Protein AF-A0A558DGL7-F1 (afdb_monomer_lite)

Secondary structure (DSSP, 8-state):
---SHHHHHHHHHHHHHHHHHHHHHHHHHHHHT--HHHHHHHHHHHHHHHHHHHHHHHTS---HHHHHHHHHHHHHHHTHHHHHHHHHHTT---TT---S-S--TT-TTTTSHHHHHHHHHHHHHHHHHHHH--

Radius of gyration: 20.37 Å; chains: 1; bounding box: 56×44×51 Å

Sequence (134 aa):
MSHNNDSDWVLVFGALLLGGAALAVWQFSTWVGLDMATGFTVLWRTALVIALVVVAVKVFYAELADIWPLAVAGVWIAWWPALDYWALQSGGIPVWAGFEGHDTSGVWWSNGYSKWGVTAATLGLGYSLRKLFR

Foldseek 3Di:
DDDPPVVVVVVVVVCVVVVVLQVVLVVQCVVLVHDSVLSVQLVVQLVVLVVVLCCCCPVVVDDCLQCVLVSVLSNLLSCVSSVQRVCVVVPQDHPPPPDPDDDSPPRPVVPCCCSVVVSCCSNVVSVVVSVVVD

pLDDT: mean 79.14, std 16.63, range [36.41, 94.88]

Structure (mmCIF, N/CA/C/O backbone):
data_AF-A0A558DGL7-F1
#
_entry.id   AF-A0A558DGL7-F1
#
loop_
_atom_site.group_PDB
_atom_site.id
_atom_site.type_symbol
_atom_site.label_atom_id
_atom_site.label_alt_id
_atom_site.label_comp_id
_atom_site.label_asym_id
_atom_site.label_entity_id
_atom_site.label_seq_id
_atom_site.pdbx_PDB_ins_code
_atom_site.Cartn_x
_atom_site.Cartn_y
_atom_site.Cartn_z
_atom_site.occupancy
_atom_site.B_iso_or_equiv
_atom_site.auth_seq_id
_atom_site.auth_comp_id
_atom_site.auth_asym_id
_atom_site.auth_atom_id
_atom_site.pdbx_PDB_model_num
ATOM 1 N N . MET A 1 1 ? -25.031 -31.684 -29.263 1.00 40.12 1 MET A N 1
ATOM 2 C CA . MET A 1 1 ? -23.705 -31.177 -28.851 1.00 40.12 1 MET A CA 1
ATOM 3 C C . MET A 1 1 ? -23.842 -29.673 -28.663 1.00 40.12 1 MET A C 1
ATOM 5 O O . MET A 1 1 ? -23.930 -28.965 -29.650 1.00 40.12 1 MET A O 1
ATOM 9 N N . SER A 1 2 ? -24.025 -29.205 -27.430 1.00 48.97 2 SER A N 1
ATOM 10 C CA . SER A 1 2 ? -24.292 -27.793 -27.113 1.00 48.97 2 SER A CA 1
ATOM 11 C C . SER A 1 2 ? -23.671 -27.501 -25.752 1.00 48.97 2 SER A C 1
ATOM 13 O O . SER A 1 2 ? -24.308 -27.755 -24.732 1.00 48.97 2 SER A O 1
ATOM 15 N N . HIS A 1 3 ? -22.404 -27.083 -25.737 1.00 49.62 3 HIS A N 1
ATOM 16 C CA . HIS A 1 3 ? -21.705 -26.707 -24.504 1.00 49.62 3 HIS A CA 1
ATOM 17 C C . HIS A 1 3 ? -20.490 -25.790 -24.763 1.00 49.62 3 HIS A C 1
ATOM 19 O O . HIS A 1 3 ? -19.460 -25.962 -24.129 1.00 49.62 3 HIS A O 1
ATOM 25 N N . ASN A 1 4 ? -20.574 -24.842 -25.712 1.00 59.28 4 ASN A N 1
ATOM 26 C CA . ASN A 1 4 ? -19.431 -23.964 -26.038 1.00 59.28 4 ASN A CA 1
ATOM 27 C C . ASN A 1 4 ? -19.696 -22.458 -25.837 1.00 59.28 4 ASN A C 1
ATOM 29 O O . ASN A 1 4 ? -18.748 -21.718 -25.607 1.00 59.28 4 ASN A O 1
ATOM 33 N N . ASN A 1 5 ? -20.950 -21.989 -25.833 1.00 61.03 5 ASN A N 1
ATOM 34 C CA . ASN A 1 5 ? -21.218 -20.543 -25.772 1.00 61.03 5 ASN A CA 1
ATOM 35 C C . ASN A 1 5 ? -20.898 -19.917 -24.404 1.00 61.03 5 ASN A C 1
ATOM 37 O O . ASN A 1 5 ? -20.375 -18.809 -24.355 1.00 61.03 5 ASN A O 1
ATOM 41 N N . ASP A 1 6 ? -21.170 -20.614 -23.297 1.00 63.62 6 ASP A N 1
ATOM 42 C CA . ASP A 1 6 ? -20.902 -20.075 -21.955 1.00 63.62 6 ASP A CA 1
ATOM 43 C C . ASP A 1 6 ? -19.394 -19.966 -21.676 1.00 63.62 6 ASP A C 1
ATOM 45 O O . ASP A 1 6 ? -18.944 -19.027 -21.022 1.00 63.62 6 ASP A O 1
ATOM 49 N N . SER A 1 7 ? -18.594 -20.883 -22.234 1.00 65.44 7 SER A N 1
ATOM 50 C CA . SER A 1 7 ? -17.132 -20.847 -22.130 1.00 65.44 7 SER A CA 1
ATOM 51 C C . SER A 1 7 ? -16.531 -19.690 -22.934 1.00 65.44 7 SER A C 1
ATOM 53 O O . SER A 1 7 ? -15.592 -19.048 -22.465 1.00 65.44 7 SER A O 1
ATOM 55 N N . ASP A 1 8 ? -17.085 -19.384 -24.110 1.00 76.62 8 ASP A N 1
ATOM 56 C CA . ASP A 1 8 ? -16.607 -18.285 -24.955 1.00 76.62 8 ASP A CA 1
ATOM 57 C C . ASP A 1 8 ? -16.860 -16.916 -24.306 1.00 76.62 8 ASP A C 1
ATOM 59 O O . ASP A 1 8 ? -15.972 -16.060 -24.297 1.00 76.62 8 ASP A O 1
ATOM 63 N N . TRP A 1 9 ? -18.021 -16.715 -23.672 1.00 79.81 9 TRP A N 1
ATOM 64 C CA . TRP A 1 9 ? -18.306 -15.468 -22.952 1.00 79.81 9 TRP A CA 1
ATOM 65 C C . TRP A 1 9 ? -17.400 -15.263 -21.739 1.00 79.81 9 TRP A C 1
ATOM 67 O O . TRP A 1 9 ? -16.952 -14.139 -21.508 1.00 79.81 9 TRP A O 1
ATOM 77 N N . VAL A 1 10 ? -17.080 -16.327 -20.996 1.00 83.12 10 VAL A N 1
ATOM 78 C CA . VAL A 1 10 ? -16.131 -16.263 -19.870 1.00 83.12 10 VAL A CA 1
ATOM 79 C C . VAL A 1 10 ? -14.730 -15.880 -20.350 1.00 83.12 10 VAL A C 1
ATOM 81 O O . VAL A 1 10 ? -14.075 -15.052 -19.715 1.00 83.12 10 VAL A O 1
ATOM 84 N N . LEU A 1 11 ? -14.280 -16.416 -21.490 1.00 83.31 11 LEU A N 1
ATOM 85 C CA . LEU A 1 11 ? -12.987 -16.061 -22.084 1.00 83.31 11 LEU A CA 1
ATOM 86 C C . LEU A 1 11 ? -12.949 -14.602 -22.554 1.00 83.31 11 LEU A C 1
ATOM 88 O O . LEU A 1 11 ? -11.971 -13.903 -22.285 1.00 83.31 11 LEU A O 1
ATOM 92 N N . VAL A 1 12 ? -14.014 -14.116 -23.196 1.00 84.81 12 VAL A N 1
ATOM 93 C CA . VAL A 1 12 ? -14.121 -12.714 -23.636 1.00 84.81 12 VAL A CA 1
ATOM 94 C C . VAL A 1 12 ? -14.135 -11.760 -22.439 1.00 84.81 12 VAL A C 1
ATOM 96 O O . VAL A 1 12 ? -13.392 -10.777 -22.429 1.00 84.81 12 VAL A O 1
ATOM 99 N N . PHE A 1 13 ? -14.923 -12.057 -21.403 1.00 86.38 13 PHE A N 1
ATOM 100 C CA . PHE A 1 13 ? -14.956 -11.243 -20.184 1.00 86.38 13 PHE A CA 1
ATOM 101 C C . PHE A 1 13 ? -13.614 -11.268 -19.447 1.00 86.38 13 PHE A C 1
ATOM 103 O O . PHE A 1 13 ? -13.137 -10.227 -18.996 1.00 86.38 13 PHE A O 1
ATOM 110 N N . GLY A 1 14 ? -12.977 -12.439 -19.368 1.00 86.56 14 GLY A N 1
ATOM 111 C CA . GLY A 1 14 ? -11.642 -12.596 -18.797 1.00 86.56 14 GLY A CA 1
ATOM 112 C C . GLY A 1 14 ? -10.597 -11.774 -19.550 1.00 86.56 14 GLY A C 1
ATOM 113 O O . GLY A 1 14 ? -9.828 -11.043 -18.928 1.00 86.56 14 GLY A O 1
ATOM 114 N N . ALA A 1 15 ? -10.607 -11.817 -20.883 1.00 85.69 15 ALA A N 1
ATOM 115 C CA . ALA A 1 15 ? -9.706 -11.029 -21.718 1.00 85.69 15 ALA A CA 1
ATOM 116 C C . ALA A 1 15 ? -9.935 -9.516 -21.561 1.00 85.69 15 ALA A C 1
ATOM 118 O O . ALA A 1 15 ? -8.966 -8.764 -21.461 1.00 85.69 15 ALA A O 1
ATOM 119 N N . LEU A 1 16 ? -11.193 -9.066 -21.477 1.00 88.94 16 LEU A N 1
ATOM 120 C CA . LEU A 1 16 ? -11.529 -7.659 -21.228 1.00 88.94 16 LEU A CA 1
ATOM 121 C C . LEU A 1 16 ? -11.062 -7.187 -19.848 1.00 88.94 16 LEU A C 1
ATOM 123 O O . LEU A 1 16 ? -10.502 -6.097 -19.735 1.00 88.94 16 LEU A O 1
ATOM 127 N N . LEU A 1 17 ? -11.249 -8.003 -18.808 1.00 88.62 17 LEU A N 1
ATOM 128 C CA . LEU A 1 17 ? -10.782 -7.688 -17.457 1.00 88.62 17 LEU A CA 1
ATOM 129 C C . LEU A 1 17 ? -9.255 -7.624 -17.387 1.00 88.62 17 LEU A C 1
ATOM 131 O O . LEU A 1 17 ? -8.710 -6.669 -16.835 1.00 88.62 17 LEU A O 1
ATOM 135 N N . LEU A 1 18 ? -8.562 -8.602 -17.976 1.00 87.81 18 LEU A N 1
ATOM 136 C CA . LEU A 1 18 ? -7.099 -8.626 -18.023 1.00 87.81 18 LEU A CA 1
ATOM 137 C C . LEU A 1 18 ? -6.544 -7.454 -18.840 1.00 87.81 18 LEU A C 1
ATOM 139 O O . LEU A 1 18 ? -5.620 -6.781 -18.388 1.00 87.81 18 LEU A O 1
ATOM 143 N N . GLY A 1 19 ? -7.134 -7.170 -20.004 1.00 87.31 19 GLY A N 1
ATOM 144 C CA . GLY A 1 19 ? -6.761 -6.032 -20.842 1.00 87.31 19 GLY A CA 1
ATOM 145 C C . GLY A 1 19 ? -6.994 -4.696 -20.137 1.00 87.31 19 GLY A C 1
ATOM 146 O O . GLY A 1 19 ? -6.105 -3.848 -20.114 1.00 87.31 19 GLY A O 1
ATOM 147 N N . GLY A 1 20 ? -8.147 -4.525 -19.488 1.00 88.56 20 GLY A N 1
ATOM 148 C CA . GLY A 1 20 ? -8.460 -3.333 -18.699 1.00 88.56 20 GLY A CA 1
ATOM 149 C C . GLY A 1 20 ? -7.509 -3.141 -17.516 1.00 88.56 20 GLY A C 1
ATOM 150 O O . GLY A 1 20 ? -7.016 -2.034 -17.298 1.00 88.56 20 GLY A O 1
ATOM 151 N N . ALA A 1 21 ? -7.188 -4.215 -16.790 1.00 87.38 21 ALA A N 1
ATOM 152 C CA . ALA A 1 21 ? -6.216 -4.175 -15.700 1.00 87.38 21 ALA A CA 1
ATOM 153 C C . ALA A 1 21 ? -4.811 -3.815 -16.206 1.00 87.38 21 ALA A C 1
ATOM 155 O O . ALA A 1 21 ? -4.147 -2.967 -15.612 1.00 87.38 21 ALA A O 1
ATOM 156 N N . ALA A 1 22 ? -4.376 -4.397 -17.327 1.00 88.69 22 ALA A N 1
ATOM 157 C CA . ALA A 1 22 ? -3.093 -4.074 -17.944 1.00 88.69 22 ALA A CA 1
ATOM 158 C C . ALA A 1 22 ? -3.021 -2.603 -18.387 1.00 88.69 22 ALA A C 1
ATOM 160 O O . ALA A 1 22 ? -2.017 -1.943 -18.127 1.00 88.69 22 ALA A O 1
ATOM 161 N N . LEU A 1 23 ? -4.092 -2.063 -18.981 1.00 90.25 23 LEU A N 1
ATOM 162 C CA . LEU A 1 23 ? -4.179 -0.646 -19.350 1.00 90.25 23 LEU A CA 1
ATOM 163 C C . LEU A 1 23 ? -4.147 0.275 -18.127 1.00 90.25 23 LEU A C 1
ATOM 165 O O . LEU A 1 23 ? -3.456 1.290 -18.150 1.00 90.25 23 LEU A O 1
ATOM 169 N N . ALA A 1 24 ? -4.848 -0.080 -17.048 1.00 89.81 24 ALA A N 1
ATOM 170 C CA . ALA A 1 24 ? -4.826 0.690 -15.806 1.00 89.81 24 ALA A CA 1
ATOM 171 C C . ALA A 1 24 ? -3.422 0.720 -15.184 1.00 89.81 24 ALA A C 1
ATOM 173 O O . ALA A 1 24 ? -2.941 1.786 -14.797 1.00 89.81 24 ALA A O 1
ATOM 174 N N . VAL A 1 25 ? -2.745 -0.433 -15.141 1.00 90.94 25 VAL A N 1
ATOM 175 C CA . VAL A 1 25 ? -1.352 -0.537 -14.687 1.00 90.94 25 VAL A CA 1
ATOM 176 C C . VAL A 1 25 ? -0.437 0.287 -15.581 1.00 90.94 25 VAL A C 1
ATOM 178 O O . VAL A 1 25 ? 0.381 1.040 -15.069 1.00 90.94 25 VAL A O 1
ATOM 181 N N . TRP A 1 26 ? -0.592 0.196 -16.902 1.00 90.38 26 TRP A N 1
ATOM 182 C CA . TRP A 1 26 ? 0.225 0.943 -17.855 1.00 90.38 26 TRP A CA 1
ATOM 183 C C . TRP A 1 26 ? 0.053 2.458 -17.695 1.00 90.38 26 TRP A C 1
ATOM 185 O O . TRP A 1 26 ? 1.044 3.186 -17.616 1.00 90.38 26 TRP A O 1
ATOM 195 N N . GLN A 1 27 ? -1.189 2.931 -17.582 1.00 91.50 27 GLN A N 1
ATOM 196 C CA . GLN A 1 27 ? -1.499 4.346 -17.384 1.00 91.50 27 GLN A CA 1
ATOM 197 C C . GLN A 1 27 ? -0.922 4.856 -16.058 1.00 91.50 27 GLN A C 1
ATOM 199 O O . GLN A 1 27 ? -0.308 5.922 -16.021 1.00 91.50 27 GLN A O 1
ATOM 204 N N . PHE A 1 28 ? -1.083 4.086 -14.978 1.00 90.19 28 PHE A N 1
ATOM 205 C CA . PHE A 1 28 ? -0.515 4.409 -13.670 1.00 90.19 28 PHE A CA 1
ATOM 206 C C . PHE A 1 28 ? 1.014 4.448 -13.710 1.00 90.19 28 PHE A C 1
ATOM 208 O O . PHE A 1 28 ? 1.609 5.444 -13.307 1.00 90.19 28 PHE A O 1
ATOM 215 N N . SER A 1 29 ? 1.650 3.402 -14.240 1.00 87.81 29 SER A N 1
ATOM 216 C CA . SER A 1 29 ? 3.102 3.323 -14.407 1.00 87.81 29 SER A CA 1
ATOM 217 C C . SER A 1 29 ? 3.634 4.519 -15.190 1.00 87.81 29 SER A C 1
ATOM 219 O O . SER A 1 29 ? 4.569 5.171 -14.742 1.00 87.81 29 SER A O 1
ATOM 221 N N . THR A 1 30 ? 2.988 4.879 -16.300 1.00 89.06 30 THR A N 1
ATOM 222 C CA . THR A 1 30 ? 3.390 6.029 -17.125 1.00 89.06 30 THR A CA 1
ATOM 223 C C . THR A 1 30 ? 3.238 7.351 -16.371 1.00 89.06 30 THR A C 1
ATOM 225 O O . THR A 1 30 ? 4.116 8.206 -16.445 1.00 89.06 30 THR A O 1
ATOM 228 N N . TRP A 1 31 ? 2.154 7.517 -15.609 1.00 88.56 31 TRP A N 1
ATOM 229 C CA . TRP A 1 31 ? 1.909 8.727 -14.820 1.00 88.56 31 TRP A CA 1
ATOM 230 C C . TRP A 1 31 ? 2.926 8.914 -13.683 1.00 88.56 31 TRP A C 1
ATOM 232 O O . TRP A 1 31 ? 3.361 10.033 -13.422 1.00 88.56 31 TRP A O 1
ATOM 242 N N . VAL A 1 32 ? 3.328 7.820 -13.032 1.00 85.81 32 VAL A N 1
ATOM 243 C CA . VAL A 1 32 ? 4.265 7.816 -11.891 1.00 85.81 32 VAL A CA 1
ATOM 244 C C . VAL A 1 32 ? 5.730 7.659 -12.345 1.00 85.81 32 VAL A C 1
ATOM 246 O O . VAL A 1 32 ? 6.654 7.744 -11.537 1.00 85.81 32 VAL A O 1
ATOM 249 N N . GLY A 1 33 ? 5.964 7.451 -13.644 1.00 86.88 33 GLY A N 1
ATOM 250 C CA . GLY A 1 33 ? 7.296 7.233 -14.212 1.00 86.88 33 GLY A CA 1
ATOM 251 C C . GLY A 1 33 ? 7.926 5.896 -13.806 1.00 86.88 33 GLY A C 1
ATOM 252 O O . GLY A 1 33 ? 9.140 5.821 -13.659 1.00 86.88 33 GLY A O 1
ATOM 253 N N . LEU A 1 34 ? 7.115 4.860 -13.588 1.00 86.88 34 LEU A N 1
ATOM 254 C CA . LEU A 1 34 ? 7.539 3.506 -13.220 1.00 86.88 34 LEU A CA 1
ATOM 255 C C . LEU A 1 34 ? 7.491 2.568 -14.429 1.00 86.88 34 LEU A C 1
ATOM 257 O O . LEU A 1 34 ? 6.720 2.779 -15.366 1.00 86.88 34 LEU A O 1
ATOM 261 N N . ASP A 1 35 ? 8.242 1.471 -14.379 1.00 88.50 35 ASP A N 1
ATOM 262 C CA . ASP A 1 35 ? 7.996 0.338 -15.270 1.00 88.50 35 ASP A CA 1
ATOM 263 C C . ASP A 1 35 ? 6.678 -0.380 -14.898 1.00 88.50 35 ASP A C 1
ATOM 265 O O . ASP A 1 35 ? 6.094 -0.174 -13.823 1.00 88.50 35 ASP A O 1
ATOM 269 N N . MET A 1 36 ? 6.165 -1.231 -15.793 1.00 86.25 36 MET A N 1
ATOM 270 C CA . MET A 1 36 ? 4.896 -1.932 -15.549 1.00 86.25 36 MET A CA 1
ATOM 271 C C . MET A 1 36 ? 4.964 -2.916 -14.376 1.00 86.25 36 MET A C 1
ATOM 273 O O . MET A 1 36 ? 3.957 -3.078 -13.688 1.00 86.25 36 MET A O 1
ATOM 277 N N . ALA A 1 37 ? 6.108 -3.555 -14.108 1.00 87.94 37 ALA A N 1
ATOM 278 C CA . ALA A 1 37 ? 6.204 -4.531 -13.022 1.00 87.94 37 ALA A CA 1
ATOM 279 C C . ALA A 1 37 ? 6.217 -3.839 -11.651 1.00 87.94 37 ALA A C 1
ATOM 281 O O . ALA A 1 37 ? 5.487 -4.249 -10.738 1.00 87.94 37 ALA A O 1
ATOM 282 N N . THR A 1 38 ? 6.976 -2.748 -11.511 1.00 86.38 38 THR A N 1
ATOM 283 C CA . THR A 1 38 ? 6.963 -1.949 -10.275 1.00 86.38 38 THR A CA 1
ATOM 284 C C . THR A 1 38 ? 5.608 -1.281 -10.065 1.00 86.38 38 THR A C 1
ATOM 286 O O . THR A 1 38 ? 5.051 -1.371 -8.968 1.00 86.38 38 THR A O 1
ATOM 289 N N . GLY A 1 39 ? 5.026 -0.677 -11.105 1.00 86.94 39 GLY A N 1
ATOM 290 C CA . GLY A 1 39 ? 3.708 -0.047 -11.002 1.00 86.94 39 GLY A CA 1
ATOM 291 C C . GLY A 1 39 ? 2.599 -1.039 -10.652 1.00 86.94 39 GLY A C 1
ATOM 292 O O . GLY A 1 39 ? 1.790 -0.758 -9.765 1.00 86.94 39 GLY A O 1
ATOM 293 N N . PHE A 1 40 ? 2.613 -2.240 -11.244 1.00 90.94 40 PHE A N 1
ATOM 294 C CA . PHE A 1 40 ? 1.719 -3.329 -10.842 1.00 90.94 40 PHE A CA 1
ATOM 295 C C . PHE A 1 40 ? 1.901 -3.689 -9.366 1.00 90.94 40 PHE A C 1
ATOM 297 O O . PHE A 1 40 ? 0.920 -3.801 -8.634 1.00 90.94 40 PHE A O 1
ATOM 304 N N . THR A 1 41 ? 3.148 -3.827 -8.907 1.00 91.38 41 THR A N 1
ATOM 305 C CA . THR A 1 41 ? 3.452 -4.188 -7.516 1.00 91.38 41 THR A CA 1
ATOM 306 C C . THR A 1 41 ? 2.912 -3.147 -6.531 1.00 91.38 41 THR A C 1
ATOM 308 O O . THR A 1 41 ? 2.319 -3.517 -5.515 1.00 91.38 41 THR A O 1
ATOM 311 N N . VAL A 1 42 ? 3.075 -1.855 -6.825 1.00 91.50 42 VAL A N 1
ATOM 312 C CA . VAL A 1 42 ? 2.566 -0.756 -5.985 1.00 91.50 42 VAL A CA 1
ATOM 313 C C . VAL A 1 42 ? 1.039 -0.731 -5.969 1.00 91.50 42 VAL A C 1
ATOM 315 O O . VAL A 1 42 ? 0.438 -0.642 -4.892 1.00 91.50 42 VAL A O 1
ATOM 318 N N . LEU A 1 43 ? 0.403 -0.855 -7.138 1.00 92.38 43 LEU A N 1
ATOM 319 C CA . LEU A 1 43 ? -1.056 -0.902 -7.252 1.00 92.38 43 LEU A CA 1
ATOM 320 C C . LEU A 1 43 ? -1.638 -2.098 -6.506 1.00 92.38 43 LEU A C 1
ATOM 322 O O . LEU A 1 43 ? -2.555 -1.930 -5.707 1.00 92.38 43 LEU A O 1
ATOM 326 N N . TRP A 1 44 ? -1.078 -3.287 -6.714 1.00 91.56 44 TRP A N 1
ATOM 327 C CA . TRP A 1 44 ? -1.518 -4.510 -6.053 1.00 91.56 44 TRP A CA 1
ATOM 328 C C . TRP A 1 44 ? -1.392 -4.410 -4.531 1.00 91.56 44 TRP A C 1
ATOM 330 O O . TRP A 1 44 ? -2.350 -4.685 -3.809 1.00 91.56 44 TRP A O 1
ATOM 340 N N . ARG A 1 45 ? -0.242 -3.950 -4.019 1.00 93.06 45 ARG A N 1
ATOM 341 C CA . ARG A 1 45 ? -0.039 -3.774 -2.571 1.00 93.06 45 ARG A CA 1
ATOM 342 C C . ARG A 1 45 ? -0.990 -2.736 -1.983 1.00 93.06 45 ARG A C 1
ATOM 344 O O . ARG A 1 45 ? -1.524 -2.949 -0.899 1.00 93.06 45 ARG A O 1
ATOM 351 N N . THR A 1 46 ? -1.236 -1.643 -2.699 1.00 92.62 46 THR A N 1
ATOM 352 C CA . THR A 1 46 ? -2.177 -0.604 -2.265 1.00 92.62 46 THR A CA 1
ATOM 353 C C . THR A 1 46 ? -3.615 -1.130 -2.274 1.00 92.62 46 THR A C 1
ATOM 355 O O . THR A 1 46 ? -4.351 -0.916 -1.313 1.00 92.62 46 THR A O 1
ATOM 358 N N . ALA A 1 47 ? -4.002 -1.891 -3.301 1.00 92.75 47 ALA A N 1
ATOM 359 C CA . ALA A 1 47 ? -5.299 -2.559 -3.372 1.00 92.75 47 ALA A CA 1
ATOM 360 C C . ALA A 1 47 ? -5.496 -3.552 -2.215 1.00 92.75 47 ALA A C 1
ATOM 362 O O . ALA A 1 47 ? -6.571 -3.580 -1.620 1.00 92.75 47 ALA A O 1
ATOM 363 N N . LEU A 1 48 ? -4.457 -4.305 -1.834 1.00 94.19 48 LEU A N 1
ATOM 364 C CA . LEU A 1 48 ? -4.495 -5.179 -0.656 1.00 94.19 48 LEU A CA 1
ATOM 365 C C . LEU A 1 48 ? -4.715 -4.395 0.642 1.00 94.19 48 LEU A C 1
ATOM 367 O O . LEU A 1 48 ? -5.535 -4.803 1.460 1.00 94.19 48 LEU A O 1
ATOM 371 N N . VAL A 1 49 ? -4.034 -3.260 0.832 1.00 94.38 49 VAL A N 1
ATOM 372 C CA . VAL A 1 49 ? -4.250 -2.403 2.012 1.00 94.38 49 VAL A CA 1
ATOM 373 C C . VAL A 1 49 ? -5.694 -1.902 2.054 1.00 94.38 49 VAL A C 1
ATOM 375 O O . VAL A 1 49 ? -6.341 -1.990 3.097 1.00 94.38 49 VAL A O 1
ATOM 378 N N . ILE A 1 50 ? -6.234 -1.445 0.921 1.00 93.62 50 ILE A N 1
ATOM 379 C CA . ILE A 1 50 ? -7.636 -1.013 0.820 1.00 93.62 50 ILE A CA 1
ATOM 380 C C . ILE A 1 50 ? -8.582 -2.173 1.150 1.00 93.62 50 ILE A C 1
ATOM 382 O O . ILE A 1 50 ? -9.505 -1.996 1.941 1.00 93.62 50 ILE A O 1
ATOM 386 N N . ALA A 1 51 ? -8.340 -3.365 0.601 1.00 94.12 51 ALA A N 1
ATOM 387 C CA . ALA A 1 51 ? -9.148 -4.548 0.880 1.00 94.12 51 ALA A CA 1
ATOM 388 C C . ALA A 1 51 ? -9.137 -4.904 2.375 1.00 94.12 51 ALA A C 1
ATOM 390 O O . ALA A 1 51 ? -10.195 -5.157 2.948 1.00 94.12 51 ALA A O 1
ATOM 391 N N . LEU A 1 52 ? -7.974 -4.849 3.031 1.00 94.38 52 LEU A N 1
ATOM 392 C CA . LEU A 1 52 ? -7.854 -5.083 4.473 1.00 94.38 52 LEU A CA 1
ATOM 393 C C . LEU A 1 52 ? -8.616 -4.040 5.296 1.00 94.38 52 LEU A C 1
ATOM 395 O O . LEU A 1 52 ? -9.294 -4.405 6.254 1.00 94.38 52 LEU A O 1
ATOM 399 N N . VAL A 1 53 ? -8.565 -2.762 4.909 1.00 94.19 53 VAL A N 1
ATOM 400 C CA . VAL A 1 53 ? -9.352 -1.699 5.557 1.00 94.19 53 VAL A CA 1
ATOM 401 C C . VAL A 1 53 ? -10.849 -1.948 5.380 1.00 94.19 53 VAL A C 1
ATOM 403 O O . VAL A 1 53 ? -11.603 -1.865 6.348 1.00 94.19 53 VAL A O 1
ATOM 406 N N . VAL A 1 54 ? -11.294 -2.306 4.173 1.00 93.06 54 VAL A N 1
ATOM 407 C CA . VAL A 1 54 ? -12.703 -2.629 3.904 1.00 93.06 54 VAL A CA 1
ATOM 408 C C . VAL A 1 54 ? -13.155 -3.817 4.749 1.00 93.06 54 VAL A C 1
ATOM 410 O O . VAL A 1 54 ? -14.217 -3.744 5.362 1.00 93.06 54 VAL A O 1
ATOM 413 N N . VAL A 1 55 ? -12.350 -4.878 4.836 1.00 94.88 55 VAL A N 1
ATOM 414 C CA . VAL A 1 55 ? -12.637 -6.042 5.685 1.00 94.88 55 VAL A CA 1
ATOM 415 C C . VAL A 1 55 ? -12.700 -5.636 7.161 1.00 94.88 55 VAL A C 1
ATOM 417 O O . VAL A 1 55 ? -13.665 -5.982 7.841 1.00 94.88 55 VAL A O 1
ATOM 420 N N . ALA A 1 56 ? -11.745 -4.846 7.654 1.00 92.69 56 ALA A N 1
ATOM 421 C CA . ALA A 1 56 ? -11.745 -4.354 9.033 1.00 92.69 56 ALA A CA 1
ATOM 422 C C . ALA A 1 56 ? -13.024 -3.569 9.370 1.00 92.69 56 ALA A C 1
ATOM 424 O O . ALA A 1 56 ? -13.649 -3.812 10.400 1.00 92.69 56 ALA A O 1
ATOM 425 N N . VAL A 1 57 ? -13.462 -2.678 8.479 1.00 93.75 57 VAL A N 1
ATOM 426 C CA . VAL A 1 57 ? -14.648 -1.839 8.710 1.00 93.75 57 VAL A CA 1
ATOM 427 C C . VAL A 1 57 ? -15.954 -2.613 8.518 1.00 93.75 57 VAL A C 1
ATOM 429 O O . VAL A 1 57 ? -16.896 -2.432 9.284 1.00 93.75 57 VAL A O 1
ATOM 432 N N . LYS A 1 58 ? -16.058 -3.448 7.479 1.00 94.12 58 LYS A N 1
ATOM 433 C CA . LYS A 1 58 ? -17.329 -4.082 7.084 1.00 94.12 58 LYS A CA 1
ATOM 434 C C . LYS A 1 58 ? -17.577 -5.430 7.746 1.00 94.12 58 LYS A C 1
ATOM 436 O O . LYS A 1 58 ? -18.734 -5.768 7.965 1.00 94.12 58 LYS A O 1
ATOM 441 N N . VAL A 1 59 ? -16.520 -6.187 8.030 1.00 94.38 59 VAL A N 1
ATOM 442 C CA . VAL A 1 59 ? -16.618 -7.533 8.614 1.00 94.38 59 VAL A CA 1
ATOM 443 C C . VAL A 1 59 ? -16.360 -7.486 10.115 1.00 94.38 59 VAL A C 1
ATOM 445 O O . VAL A 1 59 ? -17.088 -8.110 10.878 1.00 94.38 59 VAL A O 1
ATOM 448 N N . PHE A 1 60 ? -15.353 -6.720 10.544 1.00 92.44 60 PHE A N 1
ATOM 449 C CA . PHE A 1 60 ? -14.978 -6.612 11.958 1.00 92.44 60 PHE A CA 1
ATOM 450 C C . PHE A 1 60 ? -15.555 -5.376 12.663 1.00 92.44 60 PHE A C 1
ATOM 452 O O . PHE A 1 60 ? -15.284 -5.179 13.843 1.00 92.44 60 PHE A O 1
ATOM 459 N N . TYR A 1 61 ? -16.351 -4.557 11.963 1.00 91.06 61 TYR A N 1
ATOM 460 C CA . TYR A 1 61 ? -16.982 -3.338 12.490 1.00 91.06 61 TYR A CA 1
ATOM 461 C C . TYR A 1 61 ? -16.003 -2.364 13.166 1.00 91.06 61 TYR A C 1
ATOM 463 O O . TYR A 1 61 ? -16.387 -1.602 14.052 1.00 91.06 61 TYR A O 1
ATOM 471 N N . ALA A 1 62 ? -14.732 -2.375 12.753 1.00 89.12 62 ALA A N 1
ATOM 472 C CA . ALA A 1 62 ? -13.737 -1.452 13.272 1.00 89.12 62 ALA A CA 1
ATOM 473 C C . ALA A 1 62 ? -14.049 -0.022 12.809 1.00 89.12 62 ALA A C 1
ATOM 475 O O . ALA A 1 62 ? -14.363 0.216 11.639 1.00 89.12 62 ALA A O 1
ATOM 476 N N . GLU A 1 63 ? -13.915 0.953 13.708 1.00 90.06 63 GLU A N 1
ATOM 477 C CA . GLU A 1 63 ? -13.997 2.356 13.321 1.00 90.06 63 GLU A CA 1
ATOM 478 C C . GLU A 1 63 ? -12.798 2.722 12.446 1.00 90.06 63 GLU A C 1
ATOM 480 O O . GLU A 1 63 ? -11.647 2.477 12.814 1.00 90.06 63 GLU A O 1
ATOM 485 N N . LEU A 1 64 ? -13.048 3.400 11.321 1.00 86.62 64 LEU A N 1
ATOM 486 C CA . LEU A 1 64 ? -11.974 3.907 10.462 1.00 86.62 64 LEU A CA 1
ATOM 487 C C . LEU A 1 64 ? -10.986 4.781 11.255 1.00 86.62 64 LEU A C 1
ATOM 489 O O . LEU A 1 64 ? -9.783 4.752 11.010 1.00 86.62 64 LEU A O 1
ATOM 493 N N . ALA A 1 65 ? -11.492 5.509 12.250 1.00 86.56 65 ALA A N 1
ATOM 494 C CA . ALA A 1 65 ? -10.702 6.364 13.118 1.00 86.56 65 ALA A CA 1
ATOM 495 C C . ALA A 1 65 ? -9.765 5.598 14.082 1.00 86.56 65 ALA A C 1
ATOM 497 O O . ALA A 1 65 ? -8.813 6.191 14.585 1.00 86.56 65 ALA A O 1
ATOM 498 N N . ASP A 1 66 ? -9.980 4.299 14.313 1.00 87.00 66 ASP A N 1
ATOM 499 C CA . ASP A 1 66 ? -9.049 3.448 15.068 1.00 87.00 66 ASP A CA 1
ATOM 500 C C . ASP A 1 66 ? -7.984 2.810 14.166 1.00 87.00 66 ASP A C 1
ATOM 502 O O . ASP A 1 66 ? -6.859 2.588 14.604 1.00 87.00 66 ASP A O 1
ATOM 506 N N . ILE A 1 67 ? -8.306 2.545 12.898 1.00 90.75 67 ILE A N 1
ATOM 507 C CA . ILE A 1 67 ? -7.425 1.801 11.981 1.00 90.75 67 ILE A CA 1
ATOM 508 C C . ILE A 1 67 ? -6.668 2.690 10.985 1.00 90.75 67 ILE A C 1
ATOM 510 O O . ILE A 1 67 ? -5.771 2.199 10.297 1.00 90.75 67 ILE A O 1
ATOM 514 N N . TRP A 1 68 ? -6.984 3.988 10.891 1.00 89.56 68 TRP A N 1
ATOM 515 C CA . TRP A 1 68 ? -6.320 4.894 9.946 1.00 89.56 68 TRP A CA 1
ATOM 516 C C . TRP A 1 68 ? -4.789 4.957 10.101 1.00 89.56 68 TRP A C 1
ATOM 518 O O . TRP A 1 68 ? -4.130 4.998 9.059 1.00 89.56 68 TRP A O 1
ATOM 528 N N . PRO A 1 69 ? -4.172 4.889 11.308 1.00 90.81 69 PRO A N 1
ATOM 529 C CA . PRO A 1 69 ? -2.712 4.903 11.411 1.00 90.81 69 PRO A CA 1
ATOM 530 C C . PRO A 1 69 ? -2.096 3.676 10.733 1.00 90.81 69 PRO A C 1
ATOM 532 O O . PRO A 1 69 ? -1.068 3.774 10.065 1.00 90.81 69 PRO A O 1
ATOM 535 N N . LEU A 1 70 ? -2.766 2.524 10.859 1.00 91.44 70 LEU A N 1
ATOM 536 C CA . LEU A 1 70 ? -2.361 1.273 10.227 1.00 91.44 70 LEU A CA 1
ATOM 537 C C . LEU A 1 70 ? -2.557 1.324 8.707 1.00 91.44 70 LEU A C 1
ATOM 539 O O . LEU A 1 70 ? -1.693 0.857 7.968 1.00 91.44 70 LEU A O 1
ATOM 543 N N . ALA A 1 71 ? -3.650 1.928 8.236 1.00 91.50 71 ALA A N 1
ATOM 544 C CA . ALA A 1 71 ? -3.901 2.116 6.810 1.00 91.50 71 ALA A CA 1
ATOM 545 C C . ALA A 1 71 ? -2.817 2.991 6.157 1.00 91.50 71 ALA A C 1
ATOM 547 O O . ALA A 1 71 ? -2.258 2.610 5.129 1.00 91.50 71 ALA A O 1
ATOM 548 N N . VAL A 1 72 ? -2.463 4.121 6.781 1.00 92.19 72 VAL A N 1
ATOM 549 C CA . VAL A 1 72 ? -1.408 5.019 6.281 1.00 92.19 72 VAL A CA 1
ATOM 550 C C . VAL A 1 72 ? -0.045 4.323 6.292 1.00 92.19 72 VAL A C 1
ATOM 552 O O . VAL A 1 72 ? 0.680 4.387 5.299 1.00 92.19 72 VAL A O 1
ATOM 555 N N . ALA A 1 73 ? 0.284 3.597 7.363 1.00 91.56 73 ALA A N 1
ATOM 556 C CA . ALA A 1 73 ? 1.508 2.798 7.429 1.00 91.56 73 ALA A CA 1
ATOM 557 C C . ALA A 1 73 ? 1.551 1.707 6.340 1.00 91.56 73 ALA A C 1
ATOM 559 O O . ALA A 1 73 ? 2.588 1.487 5.712 1.00 91.56 73 ALA A O 1
ATOM 560 N N . GLY A 1 74 ? 0.418 1.057 6.066 1.00 90.69 74 GLY A N 1
ATOM 561 C CA . GLY A 1 74 ? 0.288 0.075 4.991 1.00 90.69 74 GLY A CA 1
ATOM 562 C C . GLY A 1 74 ? 0.537 0.683 3.610 1.00 90.69 74 GLY A C 1
ATOM 563 O O . GLY A 1 74 ? 1.295 0.115 2.824 1.00 90.69 74 GLY A O 1
ATOM 564 N N . VAL A 1 75 ? -0.039 1.857 3.329 1.00 92.44 75 VAL A N 1
ATOM 565 C CA . VAL A 1 75 ? 0.200 2.588 2.071 1.00 92.44 75 VAL A CA 1
ATOM 566 C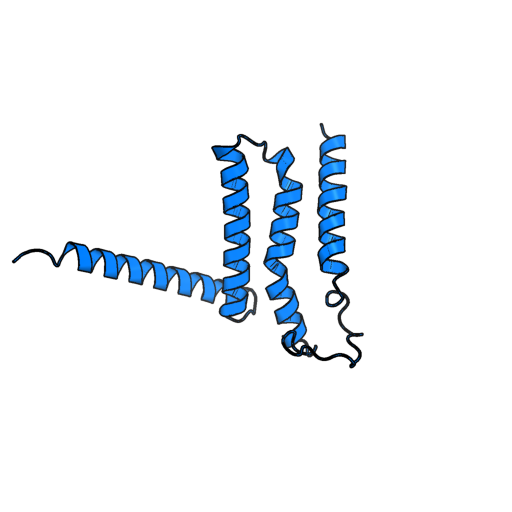 C . VAL A 1 75 ? 1.671 2.984 1.942 1.00 92.44 75 VAL A C 1
ATOM 568 O O . VAL A 1 75 ? 2.263 2.766 0.887 1.00 92.44 75 VAL A O 1
ATOM 571 N N . TRP A 1 76 ? 2.295 3.479 3.014 1.00 91.50 76 TRP A N 1
ATOM 572 C CA . TRP A 1 76 ? 3.728 3.782 3.019 1.00 91.50 76 TRP A CA 1
ATOM 573 C C . TRP A 1 76 ? 4.571 2.565 2.614 1.00 91.50 76 TRP A C 1
ATOM 575 O O . TRP A 1 76 ? 5.417 2.659 1.727 1.00 91.50 76 TRP A O 1
ATOM 585 N N . ILE A 1 77 ? 4.297 1.396 3.200 1.00 88.62 77 ILE A N 1
ATOM 586 C CA . ILE A 1 77 ? 4.992 0.143 2.868 1.00 88.62 77 ILE A CA 1
ATOM 587 C C . ILE A 1 77 ? 4.715 -0.293 1.420 1.00 88.62 77 ILE A C 1
ATOM 589 O O . ILE A 1 77 ? 5.620 -0.784 0.736 1.00 88.62 77 ILE A O 1
ATOM 593 N N . ALA A 1 78 ? 3.483 -0.113 0.938 1.00 90.94 78 ALA A N 1
ATOM 594 C CA . ALA A 1 78 ? 3.079 -0.483 -0.415 1.00 90.94 78 ALA A CA 1
ATOM 595 C C . ALA A 1 78 ? 3.853 0.282 -1.500 1.00 90.94 78 ALA A C 1
ATOM 597 O O . ALA A 1 78 ? 4.102 -0.280 -2.566 1.00 90.94 78 ALA A O 1
ATOM 598 N N . TRP A 1 79 ? 4.275 1.514 -1.208 1.00 89.44 79 TRP A N 1
ATOM 599 C CA . TRP A 1 79 ? 4.972 2.403 -2.141 1.00 89.44 79 TRP A CA 1
ATOM 600 C C . TRP A 1 79 ? 6.496 2.236 -2.178 1.00 89.44 79 TRP A C 1
ATOM 602 O O . TRP A 1 79 ? 7.145 2.794 -3.060 1.00 89.44 79 TRP A O 1
ATOM 612 N N . TRP A 1 80 ? 7.083 1.418 -1.298 1.00 86.94 80 TRP A N 1
ATOM 613 C CA . TRP A 1 80 ? 8.532 1.164 -1.307 1.00 86.94 80 TRP A CA 1
ATOM 614 C C . TRP A 1 80 ? 9.116 0.708 -2.650 1.00 86.94 80 TRP A C 1
ATOM 616 O O . TRP A 1 80 ? 10.151 1.243 -3.024 1.00 86.94 80 TRP A O 1
ATOM 626 N N . PRO A 1 81 ? 8.473 -0.188 -3.425 1.00 84.88 81 PRO A N 1
ATOM 627 C CA . PRO A 1 81 ? 8.989 -0.570 -4.738 1.00 84.88 81 PRO A CA 1
ATOM 628 C C . PRO A 1 81 ? 9.173 0.618 -5.694 1.00 84.88 81 PRO A C 1
ATOM 630 O O . PRO A 1 81 ? 10.129 0.627 -6.460 1.00 84.88 81 PRO A O 1
ATOM 633 N N . ALA A 1 82 ? 8.299 1.634 -5.636 1.00 85.88 82 ALA A N 1
ATOM 634 C CA . ALA A 1 82 ? 8.463 2.853 -6.433 1.00 85.88 82 ALA A CA 1
ATOM 635 C C . ALA A 1 82 ? 9.662 3.682 -5.962 1.00 85.88 82 ALA A C 1
ATOM 637 O O . ALA A 1 82 ? 10.445 4.146 -6.784 1.00 85.88 82 ALA A O 1
ATOM 638 N N . LEU A 1 83 ? 9.830 3.828 -4.642 1.00 83.25 83 LEU A N 1
ATOM 639 C CA . LEU A 1 83 ? 10.981 4.523 -4.053 1.00 83.25 83 LEU A CA 1
ATOM 640 C C . LEU A 1 83 ? 12.305 3.841 -4.417 1.00 83.25 83 LEU A C 1
ATOM 642 O O . LEU A 1 83 ? 13.291 4.526 -4.692 1.00 83.25 83 LEU A O 1
ATOM 646 N N . ASP A 1 84 ? 12.314 2.509 -4.449 1.00 79.56 84 ASP A N 1
ATOM 647 C CA . ASP A 1 84 ? 13.463 1.722 -4.887 1.00 79.56 84 ASP A CA 1
ATOM 648 C C . ASP A 1 84 ? 13.717 1.951 -6.385 1.00 79.56 84 ASP A C 1
ATOM 650 O O . ASP A 1 84 ? 14.824 2.316 -6.766 1.00 79.56 84 ASP A O 1
ATOM 654 N N . TYR A 1 85 ? 12.691 1.841 -7.236 1.00 79.88 85 TYR A N 1
ATOM 655 C CA . TYR A 1 85 ? 12.818 2.057 -8.683 1.00 79.88 85 TYR A CA 1
ATOM 656 C C . TYR A 1 85 ? 13.356 3.452 -9.035 1.00 79.88 85 TYR A C 1
ATOM 658 O O . TYR A 1 85 ? 14.286 3.580 -9.834 1.00 79.88 85 TYR A O 1
ATOM 666 N N . TRP A 1 86 ? 12.833 4.501 -8.398 1.00 81.38 86 TRP A N 1
ATOM 667 C CA . TRP A 1 86 ? 13.329 5.862 -8.598 1.00 81.38 86 TRP A CA 1
ATOM 668 C C . TRP A 1 86 ? 14.776 6.034 -8.126 1.00 81.38 86 TRP A C 1
ATOM 670 O O . TRP A 1 86 ? 15.544 6.748 -8.774 1.00 81.38 86 TRP A O 1
ATOM 680 N N . ALA A 1 87 ? 15.182 5.349 -7.052 1.00 71.56 87 ALA A N 1
ATOM 681 C CA . ALA A 1 87 ? 16.578 5.339 -6.617 1.00 71.56 87 ALA A CA 1
ATOM 682 C C . ALA A 1 87 ? 17.494 4.733 -7.687 1.00 71.56 87 ALA A C 1
ATOM 684 O O . ALA A 1 87 ? 18.520 5.332 -8.025 1.00 71.56 87 ALA A O 1
ATOM 685 N N . LEU A 1 88 ? 17.078 3.608 -8.280 1.00 70.12 88 LEU A N 1
ATOM 686 C CA . LEU A 1 88 ? 17.825 2.936 -9.346 1.00 70.12 88 LEU A CA 1
ATOM 687 C C . LEU A 1 88 ? 17.966 3.809 -10.591 1.00 70.12 88 LEU A C 1
ATOM 689 O O . LEU A 1 88 ? 19.049 3.912 -11.169 1.00 70.12 88 LEU A O 1
ATOM 693 N N . GLN A 1 89 ? 16.887 4.485 -10.979 1.00 68.62 89 GLN A N 1
ATOM 694 C CA . GLN A 1 89 ? 16.866 5.344 -12.159 1.00 68.62 89 GLN A CA 1
ATOM 695 C C . GLN A 1 89 ? 17.681 6.635 -11.972 1.00 68.62 89 GLN A C 1
ATOM 697 O O . GLN A 1 89 ? 18.208 7.174 -12.944 1.00 68.62 89 GLN A O 1
ATOM 702 N N . SER A 1 90 ? 17.841 7.101 -10.729 1.00 60.03 90 SER A N 1
ATOM 703 C CA . S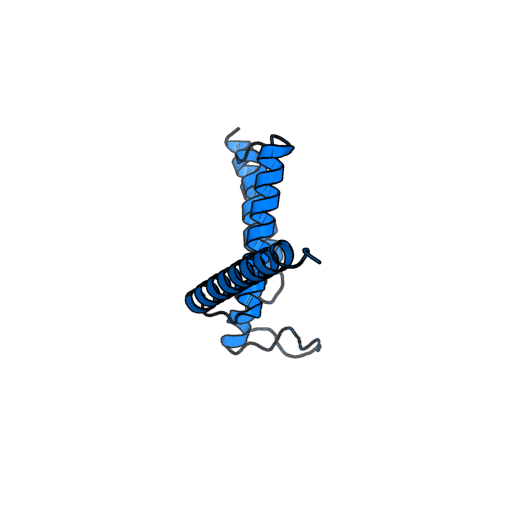ER A 1 90 ? 18.687 8.253 -10.382 1.00 60.03 90 SER A CA 1
ATOM 704 C C . SER A 1 90 ? 20.199 7.957 -10.356 1.00 60.03 90 SER A C 1
ATOM 706 O O . SER A 1 90 ? 20.988 8.858 -10.083 1.00 60.03 90 SER A O 1
ATOM 708 N N . GLY A 1 91 ? 20.617 6.722 -10.674 1.00 51.59 91 GLY A N 1
ATOM 709 C CA . GLY A 1 91 ? 22.025 6.306 -10.719 1.00 51.59 91 GLY A CA 1
ATOM 710 C C . GLY A 1 91 ? 22.519 5.543 -9.483 1.00 51.59 91 GLY A C 1
ATOM 711 O O . GLY A 1 91 ? 23.719 5.297 -9.366 1.00 51.59 91 GLY A O 1
ATOM 712 N 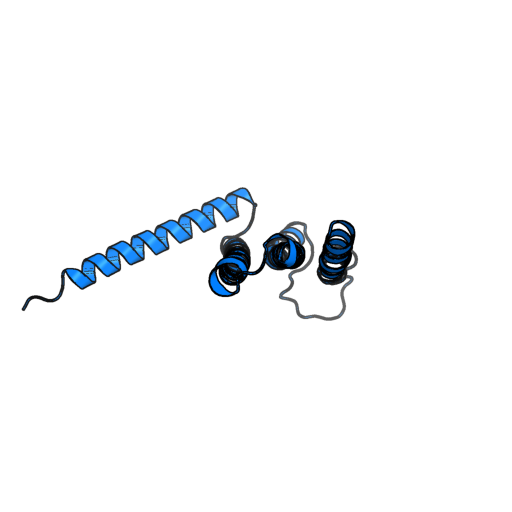N . GLY A 1 92 ? 21.631 5.149 -8.563 1.00 49.78 92 GLY A N 1
ATOM 713 C CA . GLY A 1 92 ? 21.975 4.355 -7.379 1.00 49.78 92 GLY A CA 1
ATOM 714 C C . GLY A 1 92 ? 21.752 2.858 -7.600 1.00 49.78 92 GLY A C 1
ATOM 715 O O . GLY A 1 92 ? 20.620 2.426 -7.655 1.00 49.78 92 GLY A O 1
ATOM 716 N N . ILE A 1 93 ? 22.834 2.094 -7.743 1.00 49.56 93 ILE A N 1
ATOM 717 C CA . ILE A 1 93 ? 23.017 0.620 -7.728 1.00 49.56 93 ILE A CA 1
ATOM 718 C C . ILE A 1 93 ? 21.761 -0.282 -7.485 1.00 49.56 93 ILE A C 1
ATOM 720 O O . ILE A 1 93 ? 21.084 -0.127 -6.470 1.00 49.56 93 ILE A O 1
ATOM 724 N N . PRO A 1 94 ? 21.500 -1.314 -8.328 1.00 47.62 94 PRO A N 1
ATOM 725 C CA . PRO A 1 94 ? 20.343 -2.220 -8.223 1.00 47.62 94 PRO A CA 1
ATOM 726 C C . PRO A 1 94 ? 20.235 -3.060 -6.941 1.00 47.62 94 PRO A C 1
ATOM 728 O O . PRO A 1 94 ? 21.183 -3.730 -6.546 1.00 47.62 94 PRO A O 1
ATOM 731 N N . VAL A 1 95 ? 19.013 -3.170 -6.400 1.00 49.69 95 VAL A N 1
ATOM 732 C CA . VAL A 1 95 ? 18.642 -3.993 -5.221 1.00 49.69 95 VAL A CA 1
ATOM 733 C C . VAL A 1 95 ? 18.855 -5.507 -5.429 1.00 49.69 95 VAL A C 1
ATOM 735 O O . VAL A 1 95 ? 18.914 -6.264 -4.464 1.00 49.69 95 VAL A O 1
ATOM 738 N N . TRP A 1 96 ? 19.006 -5.982 -6.672 1.00 47.38 96 TRP A N 1
ATOM 739 C CA . TRP A 1 96 ? 19.288 -7.398 -6.958 1.00 47.38 96 TRP A CA 1
ATOM 740 C C . TRP A 1 96 ? 20.762 -7.788 -6.763 1.00 47.38 96 TRP A C 1
ATOM 742 O O . TRP A 1 96 ? 21.081 -8.978 -6.759 1.00 47.38 96 TRP A O 1
ATOM 752 N N . ALA A 1 97 ? 21.662 -6.818 -6.582 1.00 43.97 97 ALA A N 1
ATOM 753 C CA . ALA A 1 97 ? 23.061 -7.080 -6.278 1.00 43.97 97 ALA A CA 1
ATOM 754 C C . ALA A 1 97 ? 23.218 -7.334 -4.772 1.00 43.97 97 ALA A C 1
ATOM 756 O O . ALA A 1 97 ? 23.536 -6.437 -3.995 1.00 43.97 97 ALA A O 1
ATOM 757 N N . GLY A 1 98 ? 22.983 -8.577 -4.352 1.00 44.91 98 GLY A N 1
ATOM 758 C CA . GLY A 1 98 ? 23.320 -9.064 -3.014 1.00 44.91 98 GLY A CA 1
ATOM 759 C C . GLY A 1 98 ? 24.831 -9.144 -2.781 1.00 44.91 98 GLY A C 1
ATOM 760 O O . GLY A 1 98 ? 25.341 -10.236 -2.555 1.00 44.91 98 GLY A O 1
ATOM 761 N N . PHE A 1 99 ? 25.549 -8.020 -2.861 1.00 40.25 99 PHE A N 1
ATOM 762 C CA . PHE A 1 99 ? 26.991 -7.968 -2.637 1.00 40.25 99 PHE A CA 1
ATOM 763 C C . PHE A 1 99 ? 27.386 -6.876 -1.641 1.00 40.25 99 PHE A C 1
ATOM 765 O O . PHE A 1 99 ? 27.229 -5.677 -1.864 1.00 40.25 99 PHE A O 1
ATOM 772 N N . GLU A 1 100 ? 27.918 -7.372 -0.530 1.00 42.66 100 GLU A N 1
ATOM 773 C CA . GLU A 1 100 ? 28.760 -6.714 0.456 1.00 42.66 100 GLU A CA 1
ATOM 774 C C . GLU A 1 100 ? 29.819 -5.820 -0.223 1.00 42.66 100 GLU A C 1
ATOM 776 O O . GLU A 1 100 ? 30.560 -6.282 -1.088 1.00 42.66 100 GLU A O 1
ATOM 781 N N . GLY A 1 101 ? 29.944 -4.557 0.199 1.00 42.12 101 GLY A N 1
ATOM 782 C CA . GLY A 1 101 ? 31.239 -3.867 0.107 1.00 42.12 101 GLY A CA 1
ATOM 783 C C . GLY A 1 101 ? 31.405 -2.666 -0.828 1.00 42.12 101 GLY A C 1
ATOM 784 O O . GLY A 1 101 ? 32.547 -2.274 -1.042 1.00 42.12 101 GLY A O 1
ATOM 785 N N . HIS A 1 102 ? 30.351 -2.018 -1.330 1.00 36.41 102 HIS A N 1
ATOM 786 C CA . HIS A 1 102 ? 30.509 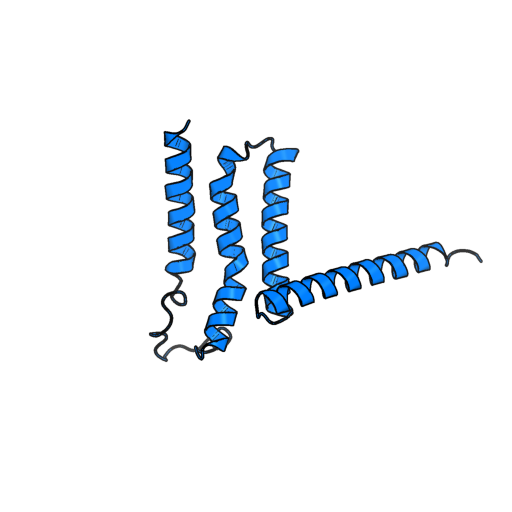-0.696 -1.957 1.00 36.41 102 HIS A CA 1
ATOM 787 C C . HIS A 1 102 ? 29.543 0.329 -1.371 1.00 36.41 102 HIS A C 1
ATOM 789 O O . HIS A 1 102 ? 28.339 0.103 -1.331 1.00 36.41 102 HIS A O 1
ATOM 795 N N . ASP A 1 103 ? 30.117 1.439 -0.902 1.00 44.25 103 ASP A N 1
ATOM 796 C CA . ASP A 1 103 ? 29.475 2.592 -0.275 1.00 44.25 103 ASP A CA 1
ATOM 797 C C . ASP A 1 103 ? 28.094 2.931 -0.865 1.00 44.25 103 ASP A C 1
ATOM 799 O O . ASP A 1 103 ? 27.952 3.681 -1.830 1.00 44.25 103 ASP A O 1
ATOM 803 N N . THR A 1 104 ? 27.043 2.442 -0.206 1.00 47.09 104 THR A N 1
ATOM 804 C CA . THR A 1 104 ? 25.641 2.857 -0.377 1.00 47.09 104 THR A CA 1
ATOM 805 C C . THR A 1 104 ? 25.384 4.221 0.281 1.00 47.09 104 THR A C 1
ATOM 807 O O . THR A 1 104 ? 24.329 4.465 0.866 1.00 47.09 104 THR A O 1
ATOM 810 N N . SER A 1 105 ? 26.364 5.123 0.251 1.00 41.25 105 SER A N 1
ATOM 811 C CA . SER A 1 105 ? 26.382 6.369 1.027 1.00 41.25 105 SER A CA 1
ATOM 812 C C . SER A 1 105 ? 25.586 7.522 0.394 1.00 41.25 105 SER A C 1
ATOM 814 O O . SER A 1 105 ? 25.606 8.635 0.912 1.00 41.25 105 SER A O 1
ATOM 816 N N . GLY A 1 106 ? 24.852 7.280 -0.699 1.00 47.91 106 GLY A N 1
ATOM 817 C CA . GLY A 1 106 ? 24.182 8.344 -1.462 1.00 47.91 106 GLY A CA 1
ATOM 818 C C . GLY A 1 106 ? 22.679 8.521 -1.235 1.00 47.91 106 GLY A C 1
ATOM 819 O O . GLY A 1 106 ? 22.143 9.583 -1.542 1.00 47.91 106 GLY A O 1
ATOM 820 N N . VAL A 1 107 ? 21.965 7.519 -0.717 1.00 54.62 107 VAL A N 1
ATOM 821 C CA . VAL A 1 107 ? 20.495 7.517 -0.767 1.00 54.62 107 VAL A CA 1
ATOM 822 C C . VAL A 1 107 ? 19.919 7.339 0.636 1.00 54.62 107 VAL A C 1
ATOM 824 O O . VAL A 1 107 ? 19.837 6.229 1.154 1.00 54.62 107 VAL A O 1
ATOM 827 N N . TRP A 1 108 ? 19.503 8.441 1.268 1.00 56.03 108 TRP A N 1
ATOM 828 C CA . TRP A 1 108 ? 19.047 8.467 2.669 1.00 56.03 108 TRP A CA 1
ATOM 829 C C . TRP A 1 108 ? 17.868 7.520 2.966 1.00 56.03 108 TRP A C 1
ATOM 831 O O . TRP A 1 108 ? 17.679 7.118 4.112 1.00 56.03 108 TRP A O 1
ATOM 841 N N . TRP A 1 109 ? 17.092 7.119 1.950 1.00 56.81 109 TRP A N 1
ATOM 842 C CA . TRP A 1 109 ? 16.013 6.138 2.089 1.00 56.81 109 TRP A CA 1
ATOM 843 C C . TRP A 1 109 ? 16.446 4.676 1.882 1.00 56.81 109 TRP A C 1
ATOM 845 O O . TRP A 1 109 ? 15.782 3.783 2.398 1.00 56.81 109 TRP A O 1
ATOM 855 N N . SER A 1 110 ? 17.587 4.403 1.243 1.00 55.34 110 SER A N 1
ATOM 856 C CA . SER A 1 110 ? 18.100 3.040 1.000 1.00 55.34 110 SER A CA 1
ATOM 857 C C . SER A 1 110 ? 18.469 2.287 2.282 1.00 55.34 110 SER A C 1
ATOM 859 O O . SER A 1 110 ? 18.614 1.068 2.268 1.00 55.34 110 SER A O 1
ATOM 861 N N . ASN A 1 111 ? 18.638 2.992 3.398 1.00 59.00 111 ASN A N 1
ATOM 862 C CA . ASN A 1 111 ? 19.291 2.444 4.581 1.00 59.00 111 ASN A CA 1
ATOM 863 C C . ASN A 1 111 ? 18.319 1.737 5.553 1.00 59.00 111 ASN A C 1
ATOM 865 O O . ASN A 1 111 ? 18.629 1.550 6.724 1.00 59.00 111 ASN A O 1
ATOM 869 N N . GLY A 1 112 ? 17.094 1.411 5.112 1.00 61.53 112 GLY A N 1
ATOM 870 C CA . GLY A 1 112 ? 16.051 0.753 5.920 1.00 61.53 112 GLY A CA 1
ATOM 871 C C . GLY A 1 112 ? 15.462 1.609 7.056 1.00 61.53 112 GLY A C 1
ATOM 872 O O . GLY A 1 112 ? 14.304 1.413 7.436 1.00 61.53 112 GLY A O 1
ATOM 873 N N . TYR A 1 113 ? 16.207 2.607 7.543 1.00 65.94 113 TYR A N 1
ATOM 874 C CA . TYR A 1 113 ? 15.791 3.554 8.576 1.00 65.94 113 TYR A CA 1
ATOM 875 C C . TYR A 1 113 ? 14.575 4.371 8.152 1.00 65.94 113 TYR A C 1
ATOM 877 O O . TYR A 1 113 ? 13.653 4.520 8.941 1.00 65.94 113 TYR A O 1
ATOM 885 N N . SER A 1 114 ? 14.499 4.837 6.904 1.00 75.31 114 SER A N 1
ATOM 886 C CA . SER A 1 114 ? 13.317 5.570 6.431 1.00 75.31 114 SER A CA 1
ATOM 887 C C . SER A 1 114 ? 12.096 4.661 6.318 1.00 75.31 114 SER A C 1
ATOM 889 O O . SER A 1 114 ? 10.985 5.080 6.627 1.00 75.31 114 SER A O 1
ATOM 891 N N . LYS A 1 115 ? 12.284 3.388 5.948 1.00 78.31 115 LYS A N 1
ATOM 892 C CA . LYS A 1 115 ? 11.186 2.420 5.837 1.00 78.31 115 LYS A CA 1
ATOM 893 C C . LYS A 1 115 ? 10.530 2.188 7.181 1.00 78.31 115 LYS A C 1
ATOM 895 O O . LYS A 1 115 ? 9.346 2.481 7.350 1.00 78.31 115 LYS A O 1
ATOM 900 N N . TRP A 1 116 ? 11.309 1.692 8.132 1.00 81.75 116 TRP A N 1
ATOM 901 C CA . TRP A 1 116 ? 10.808 1.310 9.446 1.00 81.75 116 TRP A CA 1
ATOM 902 C C . TRP A 1 116 ? 10.632 2.507 10.373 1.00 81.75 116 TRP A C 1
ATOM 904 O O . TRP A 1 116 ? 9.692 2.515 11.157 1.00 81.75 116 TRP A O 1
ATOM 914 N N . GLY A 1 117 ? 11.459 3.542 10.239 1.00 83.44 117 GLY A N 1
ATOM 915 C CA . GLY A 1 117 ? 11.367 4.777 11.013 1.00 83.44 117 GLY A CA 1
ATOM 916 C C . GLY A 1 117 ? 10.115 5.578 10.682 1.00 83.44 117 GLY A C 1
ATOM 917 O O . GLY A 1 117 ? 9.381 5.927 11.601 1.00 83.44 117 GLY A O 1
ATOM 918 N N . VAL A 1 118 ? 9.800 5.798 9.397 1.00 84.06 118 VAL A N 1
ATOM 919 C CA . VAL A 1 118 ? 8.535 6.457 9.021 1.00 84.06 118 VAL A CA 1
ATOM 920 C C . VAL A 1 118 ? 7.352 5.581 9.417 1.00 84.06 118 VAL A C 1
ATOM 922 O O . VAL A 1 118 ? 6.413 6.091 10.008 1.00 84.06 118 VAL A O 1
ATOM 925 N N . THR A 1 119 ? 7.424 4.260 9.217 1.00 86.94 119 THR A N 1
ATOM 926 C CA . THR A 1 119 ? 6.363 3.340 9.671 1.00 86.94 119 THR A CA 1
ATOM 927 C C . THR A 1 119 ? 6.119 3.459 11.180 1.00 86.94 119 THR A C 1
ATOM 929 O O . THR A 1 119 ? 4.981 3.633 11.615 1.00 86.94 119 THR A O 1
ATOM 932 N N . ALA A 1 120 ? 7.178 3.404 11.989 1.00 88.31 120 ALA A N 1
ATOM 933 C CA . ALA A 1 120 ? 7.094 3.513 13.441 1.00 88.31 120 ALA A CA 1
ATOM 934 C C . ALA A 1 120 ? 6.597 4.897 13.878 1.00 88.31 120 ALA A C 1
ATOM 936 O O . ALA A 1 120 ? 5.764 4.983 14.777 1.00 88.31 120 ALA A O 1
ATOM 937 N N . ALA A 1 121 ? 7.047 5.966 13.217 1.00 88.62 121 ALA A N 1
ATOM 938 C CA . ALA A 1 121 ? 6.576 7.322 13.471 1.00 88.62 121 ALA A CA 1
ATOM 939 C C . ALA A 1 121 ? 5.090 7.477 13.122 1.00 88.62 121 ALA A C 1
ATOM 941 O O . ALA A 1 121 ? 4.335 8.007 13.930 1.00 88.62 121 ALA A O 1
ATOM 942 N N . THR A 1 122 ? 4.642 6.967 11.972 1.00 89.62 122 THR A N 1
ATOM 943 C CA . THR A 1 122 ? 3.234 6.996 11.553 1.00 89.62 122 THR A CA 1
ATOM 944 C C . THR A 1 122 ? 2.346 6.252 12.543 1.00 89.62 122 THR A C 1
ATOM 946 O O . THR A 1 122 ? 1.317 6.785 12.951 1.00 89.62 122 THR A O 1
ATOM 949 N N . LEU A 1 123 ? 2.742 5.052 12.974 1.00 91.44 123 LEU A N 1
ATOM 950 C CA . LEU A 1 123 ? 1.974 4.285 13.956 1.00 91.44 123 LEU A CA 1
ATOM 951 C C . LEU A 1 123 ? 1.995 4.964 15.330 1.00 91.44 123 LEU A C 1
ATOM 953 O O . LEU A 1 123 ? 0.941 5.190 15.921 1.00 91.44 123 LEU A O 1
ATOM 957 N N . GLY A 1 124 ? 3.177 5.330 15.826 1.00 89.19 124 GLY A N 1
ATOM 958 C CA . GLY A 1 124 ? 3.351 5.945 17.139 1.00 89.19 124 GLY A CA 1
ATOM 959 C C . GLY A 1 124 ? 2.622 7.281 17.259 1.00 89.19 124 GLY A C 1
ATOM 960 O O . GLY A 1 124 ? 1.819 7.463 18.176 1.00 89.19 124 GLY A O 1
ATOM 961 N N . LEU A 1 125 ? 2.841 8.199 16.313 1.00 89.94 125 LEU A N 1
ATOM 962 C CA . LEU A 1 125 ? 2.159 9.495 16.283 1.00 89.94 125 LEU A CA 1
ATOM 963 C C . LEU A 1 125 ? 0.671 9.333 15.984 1.00 89.94 125 LEU A C 1
ATOM 965 O O . LEU A 1 125 ? -0.144 9.958 16.654 1.00 89.94 125 LEU A O 1
ATOM 969 N N . GLY A 1 126 ? 0.298 8.476 15.032 1.00 86.69 126 GLY A N 1
ATOM 970 C CA . GLY A 1 126 ? -1.100 8.280 14.652 1.00 86.69 126 GLY A CA 1
ATOM 971 C C . GLY A 1 126 ? -1.955 7.750 15.803 1.00 86.69 126 GLY A C 1
ATOM 972 O O . GLY A 1 126 ? -3.020 8.305 16.081 1.00 86.69 126 GLY A O 1
ATOM 973 N N . TY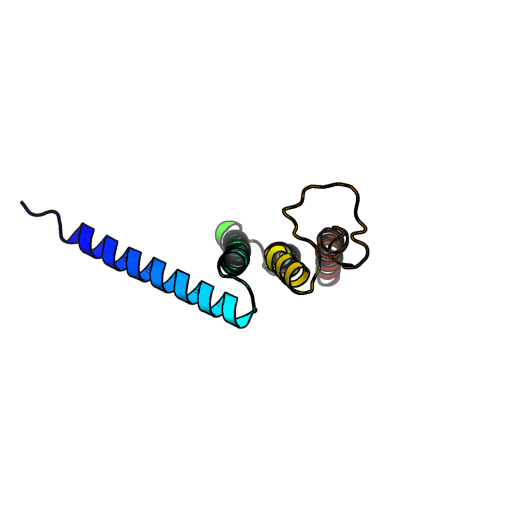R A 1 127 ? -1.469 6.750 16.545 1.00 89.88 127 TYR A N 1
ATOM 974 C CA . TYR A 1 127 ? -2.175 6.257 17.732 1.00 89.88 127 TYR A CA 1
ATOM 975 C C . TYR A 1 127 ? -2.107 7.227 18.915 1.00 89.88 127 TYR A C 1
ATOM 977 O O . TYR A 1 127 ? -3.079 7.334 19.664 1.00 89.88 127 TYR A O 1
ATOM 985 N N . SER A 1 128 ? -1.013 7.979 19.072 1.00 88.50 128 SER A N 1
ATOM 986 C CA . SER A 1 128 ? -0.929 9.026 20.102 1.00 88.50 128 SER A CA 1
ATOM 987 C C . SER A 1 128 ? -1.938 10.147 19.849 1.00 88.50 128 SER A C 1
ATOM 989 O O . SER A 1 128 ? -2.637 10.560 20.771 1.00 88.50 128 SER A O 1
ATOM 991 N N . LEU A 1 129 ? -2.086 10.590 18.597 1.00 87.12 129 LEU A N 1
ATOM 992 C CA . LEU A 1 129 ? -3.096 11.569 18.193 1.00 87.12 129 LEU A CA 1
ATOM 993 C C . LEU A 1 129 ? -4.508 11.019 18.396 1.00 87.12 129 LEU A C 1
ATOM 995 O O . LEU A 1 129 ? -5.339 11.695 18.994 1.00 87.12 129 LEU A O 1
ATOM 999 N N . ARG A 1 130 ? -4.777 9.771 17.991 1.00 84.25 130 ARG A N 1
ATOM 1000 C CA . ARG A 1 130 ? -6.074 9.127 18.257 1.00 84.25 130 ARG A CA 1
ATOM 1001 C C . ARG A 1 130 ? -6.402 9.108 19.748 1.00 84.25 130 ARG A C 1
ATOM 1003 O O . ARG A 1 130 ? -7.544 9.363 20.103 1.00 84.25 130 ARG A O 1
ATOM 1010 N N . LYS A 1 131 ? -5.418 8.839 20.611 1.00 83.81 131 LYS A N 1
ATOM 1011 C CA . LYS A 1 131 ? -5.598 8.864 22.068 1.00 83.81 131 LYS A CA 1
ATOM 1012 C C . LYS A 1 131 ? -5.894 10.269 22.608 1.00 83.81 131 LYS A C 1
ATOM 1014 O O . LYS A 1 131 ? -6.613 10.374 23.590 1.00 83.81 131 LYS A O 1
ATOM 1019 N N . LEU A 1 132 ? -5.347 11.321 21.998 1.00 84.62 132 LEU A N 1
ATOM 1020 C CA . LEU A 1 132 ? -5.571 12.713 22.414 1.00 84.62 132 LEU A CA 1
ATOM 1021 C C . LEU A 1 132 ? -6.943 13.265 21.998 1.00 84.62 132 LEU A C 1
ATOM 1023 O O . LEU A 1 132 ? -7.461 14.145 22.675 1.00 84.62 132 LEU A O 1
ATOM 1027 N N . PHE A 1 133 ? -7.512 12.773 20.895 1.00 77.38 133 PHE A N 1
ATOM 1028 C CA . PHE A 1 133 ? -8.803 13.226 20.354 1.00 77.38 133 PHE A CA 1
ATOM 1029 C C . PHE A 1 133 ? -9.973 12.270 20.650 1.0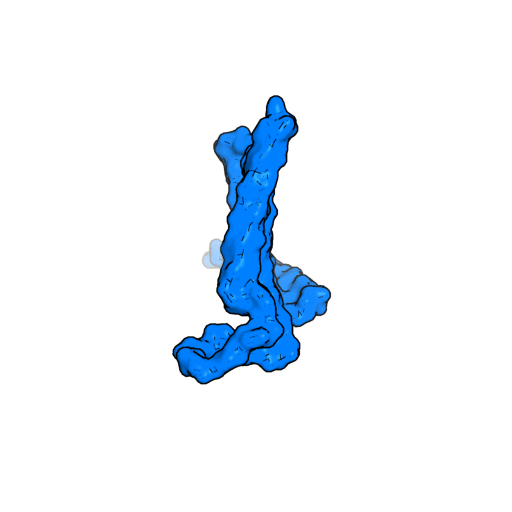0 77.38 133 PHE A C 1
ATOM 1031 O O . PHE A 1 133 ? -11.028 12.387 20.025 1.00 77.38 133 PHE A O 1
ATOM 1038 N N . ARG A 1 134 ? -9.773 11.305 21.552 1.00 63.38 134 ARG A N 1
ATOM 1039 C CA . ARG A 1 134 ? -10.815 10.410 22.074 1.00 63.38 134 ARG A CA 1
ATOM 1040 C C . ARG A 1 134 ? -11.370 10.967 23.376 1.00 63.38 134 ARG A C 1
ATOM 1042 O O . ARG A 1 134 ? -12.594 10.822 23.569 1.00 63.38 134 ARG A O 1
#